Protein AF-A0A2W6A5S1-F1 (afdb_monomer)

Foldseek 3Di:
DPPVVVVVVVPPPPPPPDPPDFDEDELQCVVVQPPDDHHYDFDFADWDADPQQKIWTFGDHDPPPGSDIDIGDNVCNVVVPPPPPDPPDDD

Sequence (91 aa):
MRRVLFATVMLALTSHISAQQPKTYSAMEAAEHIGEHITVVGKVAGVHKSEDGHILINLGAPYPNESLTVFVPKESADHWGTRRSSRATTS

pLDDT: mean 79.32, std 19.73, range [39.94, 96.75]

Nearest PDB structures (foldseek):
  8tc8-assembly1_A  TM=7.171E-01  e=1.203E-01  Homo sapiens
  8tc8-assembly2_C  TM=7.061E-01  e=1.203E-01  Homo sapiens
  8tc7-assembly2_B  TM=7.237E-01  e=2.038E-01  Homo sapiens
  8tc7-assembly1_D  TM=7.229E-01  e=2.176E-01  Homo sapiens
  2lmc-assembly1_B  TM=5.700E-01  e=2.832E-01  Escherichia coli K-12

Solvent-accessible surface area (backbone atoms only — not comparable to full-atom values): 6060 Å² total; per-residue (Å²): 142,78,70,72,72,65,61,66,71,74,73,71,77,74,77,79,79,73,80,75,71,83,75,68,37,44,39,68,57,50,76,82,47,78,97,58,92,79,47,73,53,66,53,80,46,43,77,46,73,48,95,88,45,32,36,42,35,25,20,66,30,48,86,94,63,39,58,33,74,47,81,41,55,45,92,56,41,79,71,68,76,73,79,84,68,91,86,80,84,89,131

Radius of gyration: 23.37 Å; Cα contacts (8 Å, |Δi|>4): 101; chains: 1; bounding box: 78×41×34 Å

Mean predicted aligned error: 12.08 Å

Structure (mmCIF, N/CA/C/O backbone):
data_AF-A0A2W6A5S1-F1
#
_entry.id   AF-A0A2W6A5S1-F1
#
loop_
_atom_site.group_PDB
_atom_site.id
_atom_site.type_symbol
_atom_site.label_atom_id
_atom_site.label_alt_id
_atom_site.label_comp_id
_atom_site.label_asym_id
_atom_site.label_entity_id
_atom_site.label_seq_id
_atom_site.pdbx_PDB_ins_code
_atom_site.Cartn_x
_atom_site.Cartn_y
_atom_site.Cartn_z
_atom_site.occupancy
_atom_site.B_iso_or_equiv
_atom_site.auth_seq_id
_atom_site.auth_comp_id
_atom_site.auth_asym_id
_atom_site.auth_atom_id
_atom_site.pdbx_PDB_model_num
ATOM 1 N N . MET A 1 1 ? 60.084 -27.055 10.798 1.00 51.28 1 MET A N 1
ATOM 2 C CA . MET A 1 1 ? 59.261 -25.820 10.804 1.00 51.28 1 MET A CA 1
ATOM 3 C C . MET A 1 1 ? 58.518 -25.612 9.469 1.00 51.28 1 MET A C 1
ATOM 5 O O . MET A 1 1 ? 58.564 -24.536 8.901 1.00 51.28 1 MET A O 1
ATOM 9 N N . ARG A 1 2 ? 57.836 -26.643 8.932 1.00 55.06 2 ARG A N 1
ATOM 10 C CA . ARG A 1 2 ? 57.188 -26.603 7.593 1.00 55.06 2 ARG A CA 1
ATOM 11 C C . ARG A 1 2 ? 55.783 -27.233 7.568 1.00 55.06 2 ARG A C 1
ATOM 13 O O . ARG A 1 2 ? 55.236 -27.496 6.510 1.00 55.06 2 ARG A O 1
ATOM 20 N N . ARG A 1 3 ? 55.216 -27.510 8.751 1.00 53.03 3 ARG A N 1
ATOM 21 C CA . ARG A 1 3 ? 53.851 -28.048 8.930 1.00 53.03 3 ARG A CA 1
ATOM 22 C C . ARG A 1 3 ? 52.887 -27.028 9.540 1.00 53.03 3 ARG A C 1
ATOM 24 O O . ARG A 1 3 ? 51.701 -27.087 9.273 1.00 53.03 3 ARG A O 1
ATOM 31 N N . VAL A 1 4 ? 53.415 -26.051 10.282 1.00 52.69 4 VAL A N 1
ATOM 32 C CA . VAL A 1 4 ? 52.629 -24.954 10.874 1.00 52.69 4 VAL A CA 1
ATOM 33 C C . VAL A 1 4 ? 52.279 -23.884 9.830 1.00 52.69 4 VAL A C 1
ATOM 35 O O . VAL A 1 4 ? 51.266 -23.217 9.959 1.00 52.69 4 VAL A O 1
ATOM 38 N N . LEU A 1 5 ? 53.056 -23.776 8.743 1.00 51.19 5 LEU A N 1
ATOM 39 C CA . LEU A 1 5 ? 52.839 -22.771 7.693 1.00 51.19 5 LEU A CA 1
ATOM 40 C C . LEU A 1 5 ? 51.603 -23.054 6.814 1.00 51.19 5 LEU A C 1
ATOM 42 O O . LEU A 1 5 ? 51.053 -22.136 6.221 1.00 51.19 5 LEU A O 1
ATOM 46 N N . PHE A 1 6 ? 51.143 -24.307 6.740 1.00 49.78 6 PHE A N 1
ATOM 47 C CA . PHE A 1 6 ? 49.968 -24.676 5.937 1.00 49.78 6 PHE A CA 1
ATOM 48 C C . PHE A 1 6 ? 48.641 -24.553 6.699 1.00 49.78 6 PHE A C 1
ATOM 50 O O . PHE A 1 6 ? 47.587 -24.511 6.072 1.00 49.78 6 PHE A O 1
ATOM 57 N N . ALA A 1 7 ? 48.672 -24.464 8.032 1.00 50.41 7 ALA A N 1
ATOM 58 C CA . ALA A 1 7 ? 47.460 -24.392 8.848 1.00 50.41 7 ALA A CA 1
ATOM 59 C C . ALA A 1 7 ? 46.843 -22.982 8.887 1.00 50.41 7 ALA A C 1
ATOM 61 O O . ALA A 1 7 ? 45.648 -22.843 9.127 1.00 50.41 7 ALA A O 1
ATOM 62 N N . THR A 1 8 ? 47.626 -21.936 8.613 1.00 51.75 8 THR A N 1
ATOM 63 C CA . THR A 1 8 ? 47.161 -20.543 8.714 1.00 51.75 8 THR A CA 1
ATOM 64 C C . THR A 1 8 ? 46.427 -20.048 7.465 1.00 51.75 8 THR A C 1
ATOM 66 O O . THR A 1 8 ? 45.655 -19.102 7.553 1.00 51.75 8 THR A O 1
ATOM 69 N N . VAL A 1 9 ? 46.616 -20.691 6.306 1.00 53.88 9 VAL A N 1
ATOM 70 C CA . VAL A 1 9 ? 45.974 -20.275 5.039 1.00 53.88 9 VAL A CA 1
ATOM 71 C C . VAL A 1 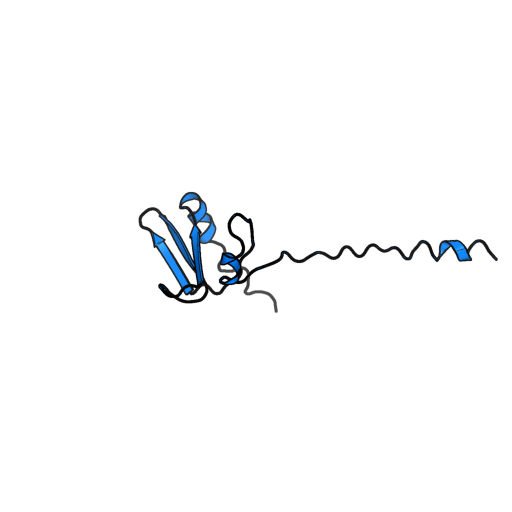9 ? 44.535 -20.807 4.914 1.00 53.88 9 VAL A C 1
ATOM 73 O O . VAL A 1 9 ? 43.721 -20.217 4.213 1.00 53.88 9 VAL A O 1
ATOM 76 N N . MET A 1 10 ? 44.174 -21.865 5.648 1.00 54.12 10 MET A N 1
ATOM 77 C CA . MET A 1 10 ? 42.820 -22.449 5.630 1.00 54.12 10 MET A CA 1
ATOM 78 C C . MET A 1 10 ? 41.817 -21.772 6.581 1.00 54.12 10 MET A C 1
ATOM 80 O O . MET A 1 10 ? 40.641 -22.121 6.566 1.00 54.12 10 MET A O 1
ATOM 84 N N . LEU A 1 11 ? 42.243 -20.784 7.378 1.00 52.19 11 LEU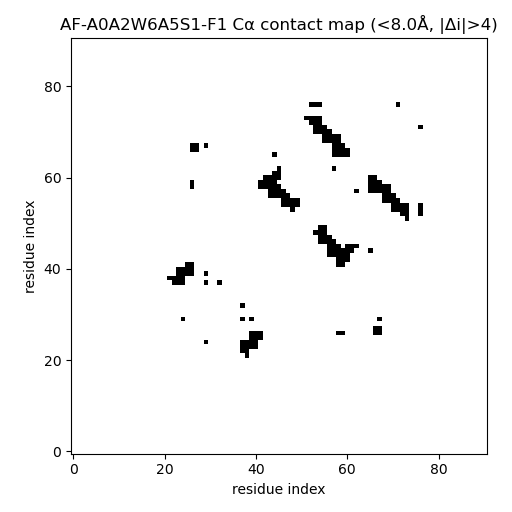 A N 1
ATOM 85 C CA . LEU A 1 11 ? 41.383 -20.064 8.333 1.00 52.19 11 LEU A CA 1
ATOM 86 C C . LEU A 1 11 ? 40.907 -18.690 7.814 1.00 52.19 11 LEU A C 1
ATOM 88 O O . LEU A 1 11 ? 40.442 -17.863 8.590 1.00 52.19 11 LEU A O 1
ATOM 92 N N . ALA A 1 12 ? 41.030 -18.422 6.510 1.00 55.84 12 ALA A N 1
ATOM 93 C CA . ALA A 1 12 ? 40.652 -17.139 5.905 1.00 55.84 12 ALA A CA 1
ATOM 94 C C . ALA A 1 12 ? 39.397 -17.208 5.012 1.00 55.84 12 ALA A C 1
ATOM 96 O O . ALA A 1 12 ? 39.110 -16.263 4.284 1.00 55.84 12 ALA A O 1
ATOM 97 N N . LEU A 1 13 ? 38.628 -18.301 5.067 1.00 60.19 13 LEU A N 1
ATOM 98 C CA . LEU A 1 13 ? 37.302 -18.398 4.442 1.00 60.19 13 LEU A CA 1
ATOM 99 C C . LEU A 1 13 ? 36.204 -18.131 5.484 1.00 60.19 13 LEU A C 1
ATOM 101 O O . LEU A 1 13 ? 35.323 -18.951 5.731 1.00 60.19 13 LEU A O 1
ATOM 105 N N . THR A 1 14 ? 36.259 -16.975 6.145 1.00 65.25 14 THR A N 1
ATOM 106 C CA . THR A 1 14 ? 35.106 -16.468 6.894 1.00 65.25 14 THR A CA 1
ATOM 107 C C . THR A 1 14 ? 34.088 -15.949 5.885 1.00 65.25 14 THR A C 1
ATOM 109 O O . THR A 1 14 ? 34.151 -14.814 5.406 1.00 65.25 14 THR A O 1
ATOM 112 N N . SER A 1 15 ? 33.166 -16.838 5.515 1.00 64.31 15 SER A N 1
ATOM 113 C CA . SER A 1 15 ? 32.006 -16.562 4.676 1.00 64.31 15 SER A CA 1
ATOM 114 C C . SER A 1 15 ? 31.328 -15.272 5.129 1.00 64.31 15 SER A C 1
ATOM 116 O O . SER A 1 15 ? 30.711 -15.220 6.193 1.00 64.31 15 SER A O 1
ATOM 118 N N . HIS A 1 16 ? 31.448 -14.218 4.326 1.00 66.31 16 HIS A N 1
ATOM 119 C CA . HIS A 1 16 ? 30.651 -13.017 4.511 1.00 66.31 16 HIS A CA 1
ATOM 120 C C . HIS A 1 16 ? 29.215 -13.371 4.124 1.00 66.31 16 HIS A C 1
ATOM 122 O O . HIS A 1 16 ? 28.851 -13.338 2.951 1.00 66.31 16 HIS A O 1
ATOM 128 N N . ILE A 1 17 ? 28.396 -13.744 5.109 1.00 69.81 17 ILE A N 1
ATOM 129 C CA . ILE A 1 17 ? 26.944 -13.742 4.943 1.00 69.81 17 ILE A CA 1
ATOM 130 C C . ILE A 1 17 ? 26.543 -12.269 4.889 1.00 69.81 17 ILE A C 1
ATOM 132 O O . ILE A 1 17 ? 26.330 -11.620 5.912 1.00 69.81 17 ILE A O 1
ATOM 136 N N . SER A 1 18 ? 26.521 -11.711 3.681 1.00 69.19 18 SER A N 1
ATOM 137 C CA . SER A 1 18 ? 25.901 -10.415 3.450 1.00 69.19 18 SER A CA 1
ATOM 138 C C . SER A 1 18 ? 24.394 -10.613 3.585 1.00 69.19 18 SER A C 1
ATOM 140 O O . SER A 1 18 ? 23.775 -11.296 2.770 1.00 69.19 18 SER A O 1
ATOM 142 N N . ALA A 1 19 ? 23.805 -10.078 4.654 1.00 70.44 19 ALA A N 1
ATOM 143 C CA . ALA A 1 19 ? 22.359 -9.994 4.777 1.00 70.44 19 ALA A CA 1
ATOM 144 C C . ALA A 1 19 ? 21.860 -9.029 3.695 1.00 70.44 19 ALA A C 1
ATOM 146 O O . ALA A 1 19 ? 21.944 -7.810 3.850 1.00 70.44 19 ALA A O 1
ATOM 147 N N . GLN A 1 20 ? 21.396 -9.575 2.572 1.00 68.00 20 GLN A N 1
ATOM 148 C CA . GLN A 1 20 ? 20.846 -8.773 1.492 1.00 68.00 20 GLN A CA 1
ATOM 149 C C . GLN A 1 20 ? 19.587 -8.084 2.014 1.00 68.00 20 GLN A C 1
ATOM 151 O O . GLN A 1 20 ? 18.606 -8.741 2.368 1.00 68.00 20 GLN A O 1
ATOM 156 N N . GLN A 1 21 ? 19.638 -6.755 2.128 1.00 71.44 21 GLN A N 1
ATOM 157 C CA . GLN A 1 21 ? 18.467 -5.986 2.529 1.00 71.44 21 GLN A CA 1
ATOM 158 C C . GLN A 1 21 ? 17.329 -6.271 1.538 1.00 71.44 21 GLN A C 1
ATOM 160 O O . GLN A 1 21 ? 17.588 -6.309 0.329 1.00 71.44 21 GLN A O 1
ATOM 165 N N . PRO A 1 22 ? 16.086 -6.484 2.018 1.00 80.12 22 PRO A N 1
ATOM 166 C CA . PRO A 1 22 ? 14.939 -6.650 1.137 1.00 80.12 22 PRO A CA 1
ATOM 167 C C . PRO A 1 22 ? 14.886 -5.480 0.158 1.00 80.12 22 PRO A C 1
ATOM 169 O O . PRO A 1 22 ? 14.905 -4.322 0.577 1.00 80.12 22 PRO A O 1
ATOM 172 N N . LYS A 1 23 ? 14.858 -5.777 -1.143 1.00 90.81 23 LYS A N 1
ATOM 173 C CA . LYS A 1 23 ? 14.796 -4.738 -2.169 1.00 90.81 23 LYS A CA 1
ATOM 174 C C . LYS A 1 23 ? 13.447 -4.030 -2.059 1.00 90.81 23 LYS A C 1
ATOM 176 O O . LYS A 1 23 ? 12.398 -4.667 -2.152 1.00 90.81 23 LYS A O 1
ATOM 181 N N . THR A 1 24 ? 13.490 -2.722 -1.835 1.00 94.38 24 THR A N 1
ATOM 182 C CA . THR A 1 24 ? 12.304 -1.865 -1.786 1.00 94.38 24 THR A CA 1
ATOM 183 C C . THR A 1 24 ? 12.237 -0.990 -3.023 1.00 94.38 24 THR A C 1
ATOM 185 O O . THR A 1 24 ? 13.267 -0.485 -3.465 1.00 94.38 24 THR A O 1
ATOM 188 N N . TYR A 1 25 ? 11.028 -0.766 -3.517 1.00 95.31 25 TYR A N 1
ATOM 189 C CA . TYR A 1 25 ? 10.745 0.057 -4.687 1.00 95.31 25 TYR A CA 1
ATOM 190 C C . TYR A 1 25 ? 9.945 1.294 -4.290 1.00 95.31 25 TYR A C 1
ATOM 192 O O . TYR A 1 25 ? 9.217 1.287 -3.294 1.00 95.31 25 TYR A O 1
ATOM 200 N N . SER A 1 26 ? 10.071 2.365 -5.059 1.00 95.62 26 SER A N 1
ATOM 201 C CA . SER A 1 26 ? 9.199 3.529 -4.950 1.00 95.62 26 SER A CA 1
ATOM 202 C C . SER A 1 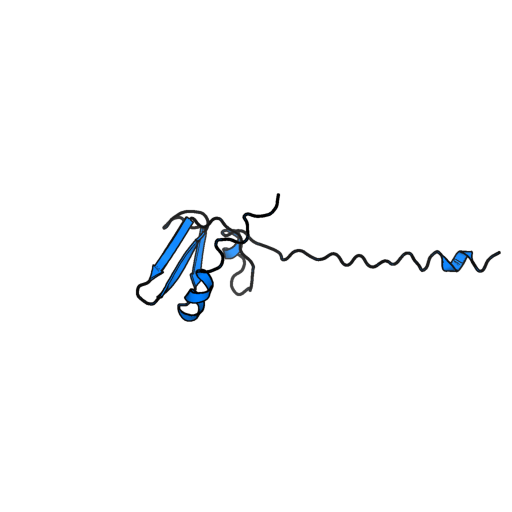26 ? 7.800 3.226 -5.495 1.00 95.62 26 SER A C 1
ATOM 204 O O . SER A 1 26 ? 7.577 2.254 -6.217 1.00 95.62 26 SER A O 1
ATOM 206 N N . ALA A 1 27 ? 6.836 4.091 -5.173 1.00 94.44 27 ALA A N 1
ATOM 207 C CA . ALA A 1 27 ? 5.482 3.987 -5.717 1.00 94.44 27 ALA A CA 1
ATOM 208 C C . ALA A 1 27 ? 5.446 4.081 -7.255 1.00 94.44 27 ALA A C 1
ATOM 210 O O . ALA A 1 27 ? 4.590 3.460 -7.869 1.00 94.44 27 ALA A O 1
ATOM 211 N N . MET A 1 28 ? 6.373 4.826 -7.870 1.00 94.06 28 MET A N 1
ATOM 212 C CA . MET A 1 28 ? 6.452 4.964 -9.329 1.00 94.06 28 MET A CA 1
ATOM 213 C C . MET A 1 28 ? 7.018 3.705 -9.997 1.00 94.06 28 MET A C 1
ATOM 215 O O . MET A 1 28 ? 6.493 3.266 -11.013 1.00 94.06 28 MET A O 1
ATOM 219 N N . GLU A 1 29 ? 8.045 3.093 -9.401 1.00 95.69 29 GLU A N 1
ATOM 220 C CA . GLU A 1 29 ? 8.667 1.863 -9.922 1.00 95.69 29 GLU A CA 1
ATOM 221 C C . GLU A 1 29 ? 7.734 0.648 -9.828 1.00 95.69 29 GLU A C 1
ATOM 223 O O . GLU A 1 29 ? 7.890 -0.312 -10.573 1.00 95.69 29 GLU A O 1
ATOM 228 N N . ALA A 1 30 ? 6.723 0.680 -8.952 1.00 94.75 30 ALA A N 1
ATOM 229 C CA . ALA A 1 30 ? 5.772 -0.420 -8.797 1.00 94.75 30 ALA A CA 1
ATOM 230 C C . ALA A 1 30 ? 5.041 -0.789 -10.104 1.00 94.75 30 ALA A C 1
ATOM 232 O O . ALA A 1 30 ? 4.661 -1.946 -10.282 1.00 94.75 30 ALA A O 1
ATOM 233 N N . ALA A 1 31 ? 4.876 0.164 -11.029 1.00 93.81 31 ALA A N 1
ATOM 234 C CA . ALA A 1 31 ? 4.258 -0.078 -12.332 1.00 93.81 31 ALA A CA 1
ATOM 235 C C . ALA A 1 31 ? 5.066 -1.044 -13.221 1.00 93.81 31 ALA A C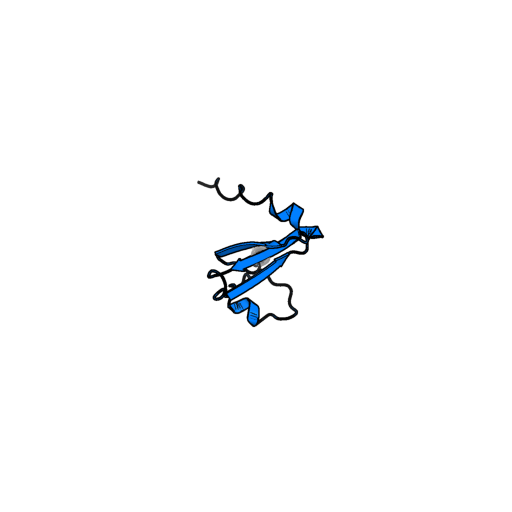 1
ATOM 237 O O . ALA A 1 31 ? 4.496 -1.673 -14.110 1.00 93.81 31 ALA A O 1
ATOM 238 N N . GLU A 1 32 ? 6.370 -1.193 -12.974 1.00 96.75 32 GLU A N 1
ATOM 239 C CA . GLU A 1 32 ? 7.257 -2.087 -13.730 1.00 96.75 32 GLU A CA 1
ATOM 240 C C . GLU A 1 32 ? 7.216 -3.541 -13.220 1.00 96.75 32 GLU A C 1
ATOM 242 O O . GLU A 1 32 ? 7.771 -4.432 -13.857 1.00 96.75 32 GLU A O 1
ATOM 247 N N . HIS A 1 33 ? 6.526 -3.799 -12.103 1.00 95.38 33 HIS A N 1
ATOM 248 C CA . HIS A 1 33 ? 6.546 -5.069 -11.365 1.00 95.38 33 HIS A CA 1
ATOM 249 C C . HIS A 1 33 ? 5.174 -5.760 -11.305 1.00 95.38 33 HIS A C 1
ATOM 251 O O . HIS A 1 33 ? 4.748 -6.283 -10.270 1.00 95.38 33 HIS A O 1
ATOM 257 N N . ILE A 1 34 ? 4.432 -5.749 -12.413 1.00 94.44 34 ILE A N 1
ATOM 258 C CA . ILE A 1 34 ? 3.106 -6.375 -12.479 1.00 94.44 34 ILE A CA 1
ATOM 259 C C . ILE A 1 34 ? 3.219 -7.902 -12.383 1.00 94.44 34 ILE A C 1
ATOM 261 O O . ILE A 1 34 ? 3.940 -8.538 -13.146 1.00 94.44 34 ILE A O 1
ATOM 265 N N . GLY A 1 35 ? 2.450 -8.495 -11.464 1.00 96.00 35 GLY A N 1
ATOM 266 C CA . GLY A 1 35 ? 2.440 -9.942 -11.218 1.00 96.00 35 GLY A CA 1
ATOM 267 C C . GLY A 1 35 ? 3.529 -10.426 -10.256 1.00 96.00 35 GLY A C 1
ATOM 268 O O . GLY A 1 35 ? 3.591 -11.619 -9.962 1.00 96.00 35 GLY A O 1
ATOM 269 N N . GLU A 1 36 ? 4.358 -9.522 -9.733 1.00 95.31 36 GLU A N 1
ATOM 270 C CA . GLU A 1 36 ? 5.391 -9.835 -8.749 1.00 95.31 36 GLU A CA 1
ATOM 271 C C . GLU A 1 36 ? 4.953 -9.492 -7.318 1.00 95.31 36 GLU A C 1
ATOM 273 O O . GLU A 1 36 ? 4.137 -8.602 -7.074 1.00 95.31 36 GLU A O 1
ATOM 278 N N . HIS A 1 37 ? 5.547 -10.175 -6.338 1.00 95.00 37 HIS A N 1
ATOM 279 C CA . HIS A 1 37 ? 5.430 -9.800 -4.930 1.00 95.00 37 HIS A CA 1
ATOM 280 C C . HIS A 1 37 ? 6.613 -8.910 -4.540 1.00 95.00 37 HIS A C 1
ATOM 282 O O . HIS A 1 37 ? 7.722 -9.398 -4.322 1.00 95.00 37 HIS A O 1
ATOM 288 N N . ILE A 1 38 ? 6.370 -7.603 -4.430 1.00 94.50 38 ILE A N 1
ATOM 289 C CA . ILE A 1 38 ? 7.398 -6.604 -4.113 1.00 94.50 38 ILE A CA 1
ATOM 290 C C . ILE A 1 38 ? 7.088 -5.837 -2.824 1.00 94.50 38 ILE A C 1
ATOM 292 O O . ILE A 1 38 ? 5.952 -5.790 -2.357 1.00 94.50 38 ILE A O 1
ATOM 296 N N . THR A 1 39 ? 8.108 -5.193 -2.249 1.00 95.00 39 THR A N 1
ATOM 297 C CA . THR A 1 39 ? 7.925 -4.221 -1.162 1.00 95.00 39 THR A CA 1
ATOM 298 C C . THR A 1 39 ? 8.004 -2.811 -1.727 1.00 95.00 39 THR A C 1
ATOM 300 O O . THR A 1 39 ? 9.036 -2.425 -2.273 1.00 95.00 39 THR A O 1
ATOM 303 N N . VAL A 1 40 ? 6.940 -2.028 -1.552 1.00 95.06 40 VAL A N 1
ATOM 304 C CA . VAL A 1 40 ? 6.892 -0.621 -1.968 1.00 95.06 40 VAL A CA 1
ATOM 305 C C . VAL A 1 40 ? 6.991 0.291 -0.750 1.00 95.06 40 VAL A C 1
ATOM 307 O O . VAL A 1 40 ? 6.300 0.090 0.250 1.00 95.06 40 VAL A O 1
ATOM 310 N N . VAL A 1 41 ? 7.835 1.316 -0.838 1.00 94.50 41 VAL A N 1
ATOM 311 C CA . VAL A 1 41 ? 7.961 2.378 0.161 1.00 94.50 41 VAL A CA 1
ATOM 312 C C . VAL A 1 41 ? 7.604 3.706 -0.493 1.00 94.50 41 VAL A C 1
ATOM 314 O O . VAL A 1 41 ? 8.159 4.094 -1.518 1.00 94.50 41 VAL A O 1
ATOM 317 N N . GLY A 1 42 ? 6.675 4.431 0.120 1.00 92.81 42 GLY A N 1
ATOM 318 C CA . GLY A 1 42 ? 6.240 5.730 -0.368 1.00 92.81 42 GLY A CA 1
ATOM 319 C C . GLY A 1 42 ? 5.589 6.559 0.728 1.00 92.81 42 GLY A C 1
ATOM 320 O O . GLY A 1 42 ? 5.191 6.047 1.777 1.00 92.81 42 GLY A O 1
ATOM 321 N N . LYS A 1 43 ? 5.483 7.865 0.483 1.00 94.31 43 LYS A N 1
ATOM 322 C CA . LYS A 1 43 ? 4.747 8.777 1.359 1.00 94.31 43 LYS A CA 1
ATOM 323 C C . LYS A 1 43 ? 3.250 8.534 1.192 1.00 94.31 43 LYS A C 1
ATOM 325 O O . LYS A 1 43 ? 2.754 8.607 0.074 1.00 94.31 43 LYS A O 1
ATOM 330 N N . VAL A 1 44 ? 2.538 8.308 2.293 1.00 95.06 44 VAL A N 1
ATOM 331 C CA . VAL A 1 44 ? 1.071 8.238 2.290 1.00 95.06 44 VAL A CA 1
ATOM 332 C C . VAL A 1 44 ? 0.507 9.645 2.114 1.00 95.06 44 VAL A C 1
ATOM 334 O O . VAL A 1 44 ? 0.772 10.527 2.932 1.00 95.06 44 VAL A O 1
ATOM 337 N N . ALA A 1 45 ? -0.257 9.849 1.047 1.00 95.31 45 ALA A N 1
ATOM 338 C CA . ALA A 1 45 ? -0.920 11.110 0.736 1.00 95.31 45 ALA A CA 1
ATOM 339 C C . ALA A 1 45 ? -2.409 11.106 1.112 1.00 95.31 45 ALA A C 1
ATOM 341 O O . ALA A 1 45 ? -2.976 12.163 1.373 1.00 95.31 45 ALA A O 1
ATOM 342 N N . GLY A 1 46 ? -3.033 9.928 1.182 1.00 92.50 46 GLY A N 1
ATOM 343 C CA . GLY A 1 46 ? -4.427 9.782 1.587 1.00 92.50 46 GLY A CA 1
ATOM 344 C C . GLY A 1 46 ? -4.756 8.349 1.981 1.00 92.50 46 GLY A C 1
ATOM 345 O O . GLY A 1 46 ? -4.156 7.405 1.471 1.00 92.50 46 GLY A O 1
ATOM 346 N N . VAL A 1 47 ? -5.705 8.201 2.902 1.00 93.88 47 VAL A N 1
ATOM 347 C CA . VAL A 1 47 ? -6.285 6.913 3.294 1.00 93.88 47 VAL A CA 1
ATOM 348 C C . VAL A 1 47 ? -7.795 7.072 3.265 1.00 93.88 47 VAL A C 1
ATOM 350 O O . VAL A 1 47 ? -8.328 7.975 3.910 1.00 93.88 47 VAL A O 1
ATOM 353 N N . HIS A 1 48 ? -8.475 6.200 2.535 1.00 92.62 48 HIS A N 1
ATOM 354 C CA . HIS A 1 48 ? -9.926 6.192 2.432 1.00 92.62 48 HIS A CA 1
ATOM 355 C C . HIS A 1 48 ? -10.459 4.815 2.811 1.00 92.62 48 HIS A C 1
ATOM 357 O O . HIS A 1 48 ? -9.959 3.803 2.327 1.00 92.62 48 HIS A O 1
ATOM 363 N N . LYS A 1 49 ? -11.475 4.773 3.675 1.00 93.69 49 LYS A N 1
ATOM 364 C CA . LYS A 1 49 ? -12.212 3.550 3.985 1.00 93.69 49 LYS A CA 1
ATOM 365 C C . LYS A 1 49 ? -13.560 3.622 3.276 1.00 93.69 49 LYS A C 1
ATOM 367 O O . LYS A 1 49 ? -14.325 4.544 3.538 1.00 93.69 49 LYS A O 1
ATOM 372 N N . SER A 1 50 ? -13.812 2.666 2.389 1.00 91.25 50 SER A N 1
ATOM 373 C CA . SER A 1 50 ? -15.102 2.512 1.707 1.00 91.25 50 SER A CA 1
ATOM 374 C C . SER A 1 50 ? -16.204 2.088 2.684 1.00 91.25 50 SER A C 1
ATOM 376 O O . SER A 1 50 ? -15.913 1.537 3.751 1.00 91.25 50 SER A O 1
ATOM 378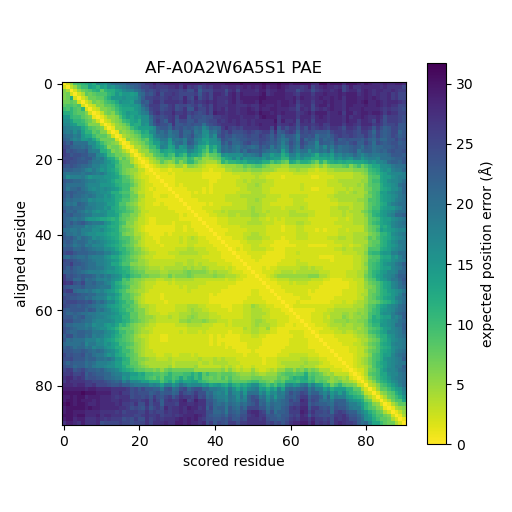 N N . GLU A 1 51 ? -17.464 2.297 2.301 1.00 92.81 51 GLU A N 1
ATOM 379 C CA . GLU A 1 51 ? -18.631 1.859 3.083 1.00 92.81 51 GLU A CA 1
ATOM 380 C C . GLU A 1 51 ? -18.629 0.338 3.316 1.00 92.81 51 GLU A C 1
ATOM 382 O O . GLU A 1 51 ? -18.901 -0.115 4.426 1.00 92.81 51 GLU A O 1
ATOM 387 N N . ASP A 1 52 ? -18.181 -0.439 2.325 1.00 92.81 52 ASP A N 1
ATOM 388 C CA . ASP A 1 52 ? -18.052 -1.903 2.397 1.00 92.81 52 ASP A CA 1
ATOM 389 C C . ASP A 1 52 ? -16.839 -2.389 3.221 1.00 92.81 52 ASP A C 1
ATOM 391 O O . ASP A 1 52 ? -16.622 -3.592 3.401 1.00 92.81 52 ASP A O 1
ATOM 395 N N . GLY A 1 53 ? -16.037 -1.459 3.748 1.00 91.50 53 GLY A N 1
ATOM 396 C CA . GLY A 1 53 ? -14.966 -1.738 4.705 1.00 91.50 53 GLY A CA 1
ATOM 397 C C . GLY A 1 53 ? -13.570 -1.936 4.111 1.00 91.50 53 GLY A C 1
ATOM 398 O O . GLY A 1 53 ? -12.623 -2.105 4.879 1.00 91.50 53 GLY A O 1
ATOM 399 N N . HIS A 1 54 ? -13.405 -1.864 2.788 1.00 94.50 54 HIS A N 1
ATOM 400 C CA . HIS A 1 54 ? -12.087 -1.850 2.138 1.00 94.50 54 HIS A CA 1
ATOM 401 C C . HIS A 1 54 ? -11.330 -0.554 2.428 1.00 94.50 54 HIS A C 1
ATOM 403 O O . HIS A 1 54 ? -11.955 0.500 2.587 1.00 94.50 54 HIS A O 1
ATOM 409 N N . ILE A 1 55 ? -9.998 -0.615 2.430 1.00 94.94 55 ILE A N 1
ATOM 410 C CA . ILE A 1 55 ? -9.137 0.563 2.583 1.00 94.94 55 ILE A CA 1
ATOM 411 C C . ILE A 1 55 ? -8.371 0.804 1.281 1.00 94.94 55 ILE A C 1
ATOM 413 O O . ILE A 1 55 ? -7.785 -0.114 0.714 1.00 94.94 55 ILE A O 1
ATOM 417 N N . LEU A 1 56 ? -8.354 2.055 0.835 1.00 94.44 56 LEU A N 1
ATOM 418 C CA . LEU A 1 56 ? -7.537 2.542 -0.267 1.00 94.44 56 LEU A CA 1
ATOM 419 C C . LEU A 1 56 ? -6.489 3.504 0.286 1.00 94.44 56 LEU A C 1
ATOM 421 O O . LEU A 1 56 ? -6.808 4.381 1.095 1.00 94.44 56 LEU A O 1
ATOM 425 N N . ILE A 1 57 ? -5.239 3.331 -0.129 1.00 94.56 57 ILE A N 1
ATOM 426 C CA . ILE A 1 57 ? -4.114 4.143 0.338 1.00 94.56 57 ILE A CA 1
ATOM 427 C C . ILE A 1 57 ? -3.395 4.716 -0.869 1.00 94.56 57 ILE A C 1
ATOM 429 O O . ILE A 1 57 ? -2.811 3.975 -1.654 1.00 94.56 57 ILE A O 1
ATOM 433 N N . ASN A 1 58 ? -3.378 6.037 -0.970 1.00 95.88 58 ASN A N 1
ATOM 434 C CA . ASN A 1 58 ? -2.699 6.731 -2.052 1.00 95.88 58 ASN A CA 1
ATOM 435 C C . ASN A 1 58 ? -1.275 7.072 -1.628 1.00 95.88 58 ASN A C 1
ATOM 437 O O . ASN A 1 58 ? -1.061 7.698 -0.581 1.00 95.88 58 ASN A O 1
ATOM 441 N N . LEU A 1 59 ? -0.303 6.671 -2.444 1.00 96.25 59 LEU A N 1
ATOM 442 C CA . LEU A 1 59 ? 1.108 6.981 -2.256 1.00 96.25 59 LEU A CA 1
ATOM 443 C C . LEU A 1 59 ? 1.579 8.067 -3.232 1.00 96.25 59 LEU A C 1
ATOM 445 O O . LEU A 1 59 ? 1.168 8.122 -4.390 1.00 96.25 59 LEU A O 1
ATOM 449 N N . GLY A 1 60 ? 2.491 8.915 -2.756 1.00 94.25 60 GLY A N 1
ATOM 450 C CA . GLY A 1 60 ? 3.078 10.015 -3.523 1.00 94.25 60 GLY A CA 1
ATOM 451 C C . GLY A 1 60 ? 2.302 11.314 -3.332 1.00 94.25 60 GLY A C 1
ATOM 452 O O . GLY A 1 60 ? 2.677 12.131 -2.485 1.00 94.25 60 GLY A O 1
ATOM 453 N N . ALA A 1 61 ? 1.220 11.490 -4.088 1.00 94.12 61 ALA A N 1
ATOM 454 C CA . ALA A 1 61 ? 0.376 12.684 -4.070 1.00 94.12 61 ALA A CA 1
ATOM 455 C C . ALA A 1 61 ? -1.110 12.342 -3.828 1.00 94.12 61 ALA A C 1
ATOM 457 O O . ALA A 1 61 ? -1.497 11.178 -3.942 1.00 94.12 61 ALA A O 1
ATOM 458 N N . PRO A 1 62 ? -1.945 13.320 -3.429 1.00 92.62 62 PRO A N 1
ATOM 459 C CA . PRO A 1 62 ? -3.378 13.101 -3.250 1.00 92.62 62 PRO A CA 1
ATOM 460 C C . PRO A 1 62 ? -4.088 12.763 -4.564 1.00 92.62 62 PRO A C 1
ATOM 462 O O . PRO A 1 62 ? -3.645 13.176 -5.637 1.00 92.62 62 PRO A O 1
ATOM 465 N N . TYR A 1 63 ? -5.236 12.090 -4.452 1.00 89.75 63 TYR A N 1
ATOM 466 C CA . TYR A 1 63 ? -6.127 11.834 -5.585 1.00 89.75 63 TYR A CA 1
ATOM 467 C C . TYR A 1 63 ? -6.475 13.124 -6.349 1.00 89.75 63 TYR A C 1
ATOM 469 O O . TYR A 1 63 ? -6.749 14.137 -5.694 1.00 89.75 63 TYR A O 1
ATOM 477 N N . PRO A 1 64 ? -6.503 13.121 -7.699 1.00 93.44 64 PRO A N 1
ATOM 478 C CA . PRO A 1 64 ? -6.282 11.992 -8.624 1.00 93.44 64 PRO A CA 1
ATOM 479 C C . PRO A 1 64 ? -4.837 11.856 -9.144 1.00 93.44 64 PRO A C 1
ATOM 481 O O . PRO A 1 64 ? -4.616 11.292 -10.211 1.00 93.44 64 PRO A O 1
ATOM 484 N N . ASN A 1 65 ? -3.857 12.452 -8.460 1.00 95.75 65 ASN A N 1
ATOM 485 C CA . ASN A 1 65 ? -2.474 12.538 -8.940 1.00 95.75 65 ASN A CA 1
ATOM 486 C C . ASN A 1 65 ? -1.527 11.547 -8.237 1.00 95.75 65 ASN A C 1
ATOM 488 O O . ASN A 1 65 ? -0.309 11.733 -8.274 1.00 95.75 65 ASN A O 1
ATOM 492 N N . GLU A 1 66 ? -2.053 10.545 -7.533 1.00 95.94 66 GLU A N 1
ATOM 493 C CA . GLU A 1 66 ? -1.242 9.541 -6.850 1.00 95.94 66 GLU A CA 1
ATOM 494 C C . GLU A 1 66 ? -0.389 8.720 -7.824 1.00 95.94 66 GLU A C 1
ATOM 496 O O . GLU A 1 66 ? -0.749 8.508 -8.979 1.00 95.94 66 GLU A O 1
ATOM 501 N N . SER A 1 67 ? 0.754 8.220 -7.351 1.00 96.19 67 SER A N 1
ATOM 502 C CA . SER A 1 67 ? 1.595 7.322 -8.156 1.00 96.19 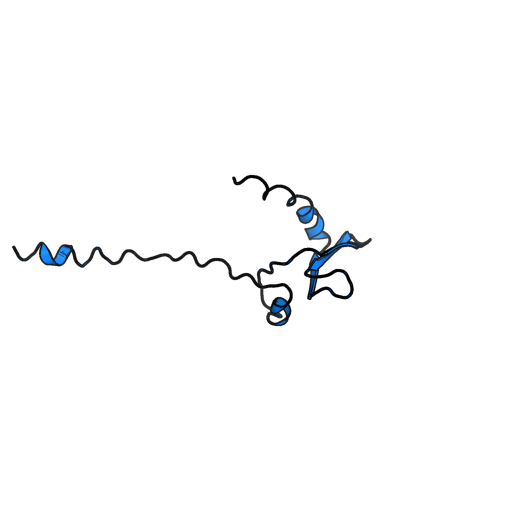67 SER A CA 1
ATOM 503 C C . SER A 1 67 ? 1.158 5.864 -8.032 1.00 96.19 67 SER A C 1
ATOM 505 O O . SER A 1 67 ? 1.342 5.083 -8.958 1.00 96.19 67 SER A O 1
ATOM 507 N N . LEU A 1 68 ? 0.605 5.494 -6.874 1.00 96.06 68 LEU A N 1
ATOM 508 C CA . LEU A 1 68 ? 0.116 4.150 -6.590 1.00 96.06 68 LEU A CA 1
ATOM 509 C C . LEU A 1 68 ? -1.041 4.217 -5.594 1.00 96.06 68 LEU A C 1
ATOM 511 O O . LEU A 1 68 ? -0.921 4.862 -4.548 1.00 96.06 68 LEU A O 1
ATOM 515 N N . THR A 1 69 ? -2.103 3.472 -5.880 1.00 96.38 69 THR A N 1
ATOM 516 C CA . THR A 1 69 ? -3.191 3.197 -4.938 1.00 96.38 69 THR A CA 1
ATOM 517 C C . THR A 1 69 ? -3.066 1.765 -4.444 1.00 96.38 69 THR A C 1
ATOM 519 O O . THR A 1 69 ? -3.142 0.817 -5.223 1.00 96.38 69 THR A O 1
ATOM 522 N N . VAL A 1 70 ? -2.882 1.590 -3.138 1.00 95.12 70 VAL A N 1
ATOM 523 C CA . VAL A 1 70 ? -2.879 0.272 -2.501 1.00 95.12 70 VAL A CA 1
ATOM 524 C C . VAL A 1 70 ? -4.297 -0.064 -2.066 1.00 95.12 70 VAL A C 1
ATOM 526 O O . VAL A 1 70 ? -4.909 0.690 -1.309 1.00 95.12 70 VAL A O 1
ATOM 529 N N . PHE A 1 71 ? -4.798 -1.208 -2.521 1.00 95.06 71 PHE A N 1
ATOM 530 C CA . PHE A 1 71 ? -6.070 -1.769 -2.085 1.00 95.06 71 PHE A CA 1
ATOM 531 C C . PHE A 1 71 ? -5.845 -2.772 -0.955 1.00 95.06 71 PHE A C 1
ATOM 533 O O . PHE A 1 71 ? -5.103 -3.742 -1.109 1.00 95.06 71 PHE A O 1
ATOM 540 N N . VAL A 1 72 ? -6.506 -2.548 0.176 1.00 94.56 72 VAL A N 1
ATOM 541 C CA . VAL A 1 72 ? -6.531 -3.470 1.310 1.00 94.56 72 VAL A CA 1
ATOM 542 C C . VAL A 1 72 ? -7.949 -4.034 1.428 1.00 94.56 72 VAL A C 1
ATOM 544 O O . VAL A 1 72 ? -8.891 -3.281 1.713 1.00 94.56 72 VAL A O 1
ATOM 547 N N . PRO A 1 73 ? -8.123 -5.349 1.215 1.00 94.56 73 PRO A N 1
ATOM 548 C CA . PRO A 1 73 ? -9.403 -6.018 1.399 1.00 94.56 73 PRO A CA 1
ATOM 549 C C . PRO A 1 73 ? -9.945 -5.861 2.826 1.00 94.56 73 PRO A C 1
ATOM 551 O O . PRO A 1 73 ? -9.174 -5.745 3.782 1.00 94.56 73 PRO A O 1
ATOM 554 N N . LYS A 1 74 ? -11.274 -5.879 2.984 1.00 94.12 74 LYS A N 1
ATOM 555 C CA . LYS A 1 74 ? -11.937 -5.641 4.278 1.00 94.12 74 LYS A CA 1
ATOM 556 C C . LYS A 1 74 ? -11.494 -6.636 5.354 1.00 94.12 74 LYS A C 1
ATOM 558 O O . LYS A 1 74 ? -11.330 -6.256 6.506 1.00 94.12 74 LYS A O 1
ATOM 563 N N . GLU A 1 75 ? -11.220 -7.880 4.968 1.00 93.31 75 GLU A N 1
ATOM 564 C CA . 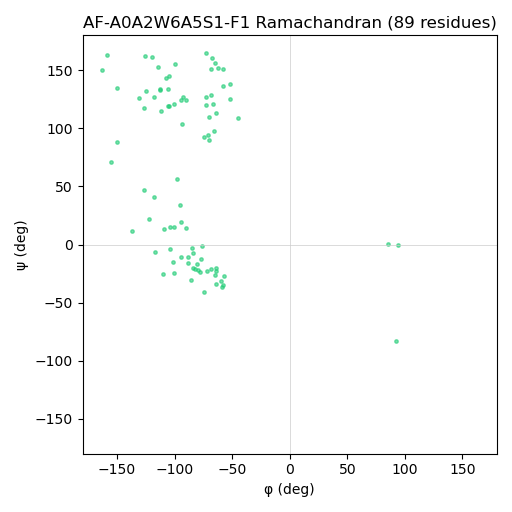GLU A 1 75 ? -10.734 -8.947 5.847 1.00 93.31 75 GLU A CA 1
ATOM 565 C C . GLU A 1 75 ? -9.348 -8.659 6.439 1.00 93.31 75 GLU A C 1
ATOM 567 O O . GLU A 1 75 ? -8.978 -9.237 7.454 1.00 93.31 75 GLU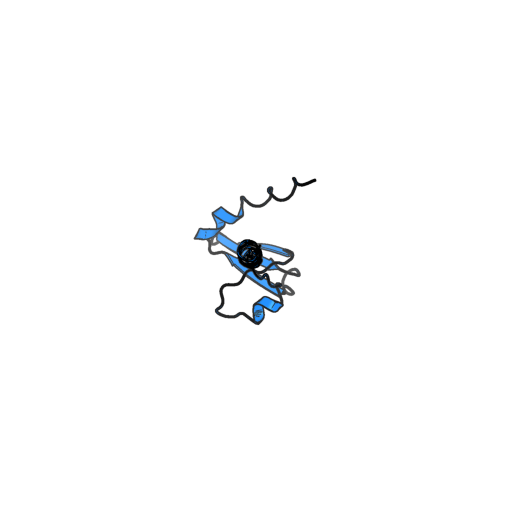 A O 1
ATOM 572 N N . SER A 1 76 ? -8.586 -7.752 5.823 1.00 90.75 76 SER A N 1
ATOM 573 C CA . SER A 1 76 ? -7.264 -7.324 6.290 1.00 90.75 76 SER A CA 1
ATOM 574 C C . SER A 1 76 ? -7.282 -5.945 6.957 1.00 90.75 76 SER A C 1
ATOM 576 O O . SER A 1 76 ? -6.253 -5.497 7.469 1.00 90.75 76 SER A O 1
ATOM 578 N N . ALA A 1 77 ? -8.430 -5.258 6.969 1.00 85.44 77 ALA A N 1
ATOM 579 C CA . ALA A 1 77 ? -8.544 -3.882 7.446 1.00 85.44 77 ALA A CA 1
ATOM 580 C C . ALA A 1 77 ? -8.224 -3.741 8.946 1.00 85.44 77 ALA A C 1
ATOM 582 O O . ALA A 1 77 ? -7.607 -2.751 9.351 1.00 85.44 77 ALA A O 1
ATOM 583 N N . ASP A 1 78 ? -8.564 -4.746 9.757 1.00 82.31 78 ASP A N 1
ATOM 584 C CA . ASP A 1 78 ? -8.352 -4.728 11.211 1.00 82.31 78 ASP A CA 1
ATOM 585 C C . ASP A 1 78 ? -6.863 -4.687 11.597 1.00 82.31 78 ASP A C 1
ATOM 587 O O . ASP A 1 78 ? -6.491 -4.125 12.628 1.00 82.31 78 ASP A O 1
ATOM 591 N N . HIS A 1 79 ? -5.975 -5.191 10.734 1.00 76.12 79 HIS A N 1
ATOM 592 C CA . HIS A 1 79 ? -4.527 -5.162 10.962 1.00 76.12 79 HIS A CA 1
ATOM 593 C C . HIS A 1 79 ? -3.888 -3.791 10.691 1.00 76.12 79 HIS A C 1
ATOM 595 O O . HIS A 1 79 ? -2.736 -3.554 11.073 1.00 76.12 79 HIS A O 1
ATOM 601 N N . TRP A 1 80 ? -4.613 -2.870 10.049 1.00 67.31 80 TRP A N 1
ATOM 602 C CA . TRP A 1 80 ? -4.070 -1.580 9.618 1.00 67.31 80 TRP A CA 1
ATOM 603 C C . TRP A 1 80 ? -4.173 -0.473 10.688 1.00 67.31 80 TRP A C 1
ATOM 605 O O . TRP A 1 80 ? -3.538 0.576 10.564 1.00 67.31 80 TRP A O 1
ATOM 615 N N . GLY A 1 81 ? -4.912 -0.708 11.781 1.00 56.84 81 GLY A N 1
ATOM 616 C CA . GLY A 1 81 ? -5.093 0.246 12.887 1.00 56.84 81 GLY A CA 1
ATOM 617 C C . GLY A 1 81 ? -3.942 0.312 13.904 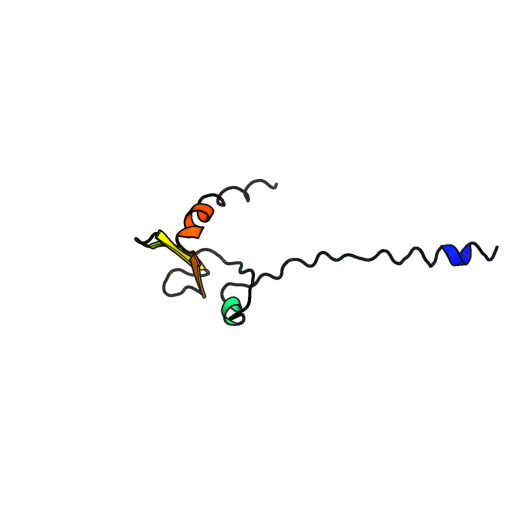1.00 56.84 81 GLY A C 1
ATOM 618 O O . GLY A 1 81 ? -3.843 1.284 14.651 1.00 56.84 81 GLY A O 1
ATOM 619 N N . THR A 1 82 ? -3.045 -0.682 13.934 1.00 47.38 82 THR A N 1
ATOM 620 C CA . THR A 1 82 ? -2.103 -0.881 15.059 1.00 47.38 82 THR A CA 1
ATOM 621 C C . THR A 1 82 ? -0.672 -0.373 14.799 1.00 47.38 82 THR A C 1
ATOM 623 O O . THR A 1 82 ? 0.097 -0.190 15.739 1.00 47.38 82 THR A O 1
ATOM 626 N N . ARG A 1 83 ? -0.275 -0.082 13.550 1.00 47.06 83 ARG A N 1
ATOM 627 C CA . ARG A 1 83 ? 1.123 0.271 13.190 1.00 47.06 83 ARG A CA 1
ATOM 628 C C . ARG A 1 83 ? 1.434 1.778 13.135 1.00 47.06 83 ARG A C 1
ATOM 630 O O . ARG A 1 83 ? 2.246 2.207 12.319 1.00 47.06 83 ARG A O 1
ATOM 637 N N . ARG A 1 84 ? 0.822 2.609 13.989 1.00 50.34 84 ARG A N 1
ATOM 638 C CA . ARG A 1 84 ? 1.121 4.060 14.031 1.00 50.34 84 ARG A CA 1
ATOM 639 C C . ARG A 1 84 ? 2.187 4.472 15.067 1.00 50.34 84 ARG A C 1
ATOM 641 O O . ARG A 1 84 ? 2.654 5.599 14.982 1.00 50.34 84 ARG A O 1
ATOM 648 N N . SER A 1 85 ? 2.629 3.610 15.998 1.00 43.09 85 SER A N 1
ATOM 649 C CA . SER A 1 85 ? 3.501 4.054 17.114 1.00 43.09 85 SER A CA 1
ATOM 650 C C . SER A 1 85 ? 4.924 3.480 17.204 1.00 43.09 85 SER A C 1
ATOM 652 O O . SER A 1 85 ? 5.700 3.970 18.016 1.00 43.09 85 SER A O 1
ATOM 654 N N . SER A 1 86 ? 5.348 2.505 16.394 1.00 39.94 86 SER A N 1
ATOM 655 C CA . SER A 1 86 ? 6.637 1.827 16.654 1.00 39.94 86 SER A CA 1
ATOM 656 C C . SER A 1 86 ? 7.872 2.448 15.978 1.00 39.94 86 SER A C 1
ATOM 658 O O . SER A 1 86 ? 8.910 1.796 15.915 1.00 39.94 86 SER A O 1
ATOM 660 N N . ARG A 1 87 ? 7.800 3.683 15.454 1.00 43.50 87 ARG A N 1
ATOM 661 C CA . ARG A 1 87 ? 8.947 4.365 14.806 1.00 43.50 87 ARG A CA 1
ATOM 662 C C . ARG A 1 87 ? 9.328 5.707 15.436 1.00 43.50 87 ARG A C 1
ATOM 664 O O . ARG A 1 87 ? 9.958 6.530 14.784 1.00 43.50 87 ARG A O 1
ATOM 671 N N . ALA A 1 88 ? 8.955 5.925 16.693 1.00 41.50 88 ALA A N 1
ATOM 672 C CA . ALA A 1 88 ? 9.335 7.112 17.455 1.00 41.50 88 ALA A CA 1
ATOM 673 C C . ALA A 1 88 ? 9.989 6.734 18.794 1.00 41.50 88 ALA A C 1
ATOM 675 O O . ALA A 1 88 ? 9.610 7.251 19.836 1.00 41.50 88 ALA A O 1
ATOM 676 N N . THR A 1 89 ? 10.939 5.793 18.804 1.00 42.12 89 THR A N 1
ATOM 677 C CA . THR A 1 89 ? 11.862 5.618 19.943 1.00 42.12 89 THR A CA 1
ATOM 678 C C . THR A 1 89 ? 13.157 4.952 19.477 1.00 42.12 89 THR A C 1
ATOM 680 O O . THR A 1 89 ? 13.412 3.780 19.731 1.00 42.12 89 THR A O 1
ATOM 683 N N . THR A 1 90 ? 13.981 5.684 18.734 1.00 44.56 90 THR A N 1
ATOM 684 C CA . THR A 1 90 ? 15.422 5.404 18.669 1.00 44.56 90 THR A CA 1
ATOM 685 C C . THR A 1 90 ? 16.140 6.718 18.408 1.00 44.56 90 THR A C 1
ATOM 687 O O . THR A 1 90 ? 16.270 7.127 17.258 1.00 44.56 90 THR A O 1
ATOM 690 N N . SER A 1 91 ? 16.469 7.405 19.503 1.00 41.97 91 SER A N 1
ATOM 691 C CA . SER A 1 91 ? 17.695 8.174 19.764 1.00 41.97 91 SER A CA 1
ATOM 692 C C . SER A 1 91 ? 17.494 9.055 20.986 1.00 41.97 91 SER A C 1
ATOM 694 O O . SER A 1 91 ? 16.434 9.712 21.065 1.00 41.97 91 SER A O 1
#

Secondary structure (DSSP, 8-state):
--SSTTTSGGG---------PPPEE-TTGGGG-TTS--EE---EEEEEE-TTS-EEEEESSSTTS-SEEEEE-GGGGGGGSSTTSTTS---